Protein AF-A0A351IA33-F1 (afdb_monomer)

Radius of gyration: 20.29 Å; Cα contacts (8 Å, |Δi|>4): 103; chains: 1; bounding box: 47×29×52 Å

Structure (mmCIF, N/CA/C/O backbone):
data_AF-A0A351IA33-F1
#
_entry.id   AF-A0A351IA33-F1
#
loop_
_atom_site.group_PDB
_atom_site.id
_atom_site.type_symbol
_atom_site.label_atom_id
_atom_site.label_alt_id
_atom_site.label_comp_id
_atom_site.label_asym_id
_atom_site.label_entity_id
_atom_site.label_seq_id
_atom_site.pdbx_PDB_ins_code
_atom_site.Cartn_x
_atom_site.Cartn_y
_atom_site.Cartn_z
_atom_site.occupancy
_atom_site.B_iso_or_equiv
_atom_site.auth_seq_id
_atom_site.auth_comp_id
_atom_site.auth_asym_id
_atom_site.auth_atom_id
_atom_site.pdbx_PDB_model_num
ATOM 1 N N . MET A 1 1 ? 9.684 4.869 3.842 1.00 73.25 1 MET A N 1
ATOM 2 C CA . MET A 1 1 ? 9.087 4.382 2.570 1.00 73.25 1 MET A CA 1
ATOM 3 C C . MET A 1 1 ? 7.624 4.811 2.490 1.00 73.25 1 MET A C 1
ATOM 5 O O . MET A 1 1 ? 7.007 4.925 3.542 1.00 73.25 1 MET A O 1
ATOM 9 N N . GLN A 1 2 ? 7.057 5.029 1.295 1.00 83.00 2 GLN A N 1
ATOM 10 C CA . GLN A 1 2 ? 5.653 5.465 1.126 1.00 83.00 2 GLN A CA 1
ATOM 11 C C . GLN A 1 2 ? 4.653 4.568 1.879 1.00 83.00 2 GLN A C 1
ATOM 13 O O . GLN A 1 2 ? 3.781 5.061 2.586 1.00 83.00 2 GLN A O 1
ATOM 18 N N . ILE A 1 3 ? 4.860 3.250 1.848 1.00 86.50 3 ILE A N 1
ATOM 19 C CA . ILE A 1 3 ? 3.998 2.282 2.540 1.00 86.50 3 ILE A CA 1
ATOM 20 C C . ILE A 1 3 ? 3.997 2.442 4.077 1.00 86.50 3 ILE A C 1
ATOM 22 O O . ILE A 1 3 ? 2.977 2.240 4.726 1.00 86.50 3 ILE A O 1
ATOM 26 N N . GLN A 1 4 ? 5.108 2.892 4.672 1.00 90.44 4 GLN A N 1
ATOM 27 C CA . GLN A 1 4 ? 5.171 3.183 6.110 1.00 90.44 4 GLN A CA 1
ATOM 28 C C . GLN A 1 4 ? 4.394 4.457 6.451 1.00 90.44 4 GLN A C 1
ATOM 30 O O . GLN A 1 4 ? 3.741 4.518 7.489 1.00 90.44 4 GLN A O 1
ATOM 35 N N . ALA A 1 5 ? 4.451 5.472 5.581 1.00 93.12 5 ALA A N 1
ATOM 36 C CA . ALA A 1 5 ? 3.652 6.681 5.752 1.00 93.12 5 ALA A CA 1
ATOM 37 C C . ALA A 1 5 ? 2.152 6.352 5.696 1.00 93.12 5 ALA A C 1
ATOM 39 O O . ALA A 1 5 ? 1.395 6.865 6.512 1.00 93.12 5 ALA A O 1
ATOM 40 N N . LEU A 1 6 ? 1.745 5.430 4.814 1.00 93.69 6 LEU A N 1
ATOM 41 C CA . LEU A 1 6 ? 0.372 4.928 4.739 1.00 93.69 6 LEU A CA 1
ATOM 42 C C . LEU A 1 6 ? -0.075 4.260 6.046 1.00 93.69 6 LEU A C 1
ATOM 44 O O . LEU A 1 6 ? -1.102 4.645 6.602 1.00 93.69 6 LEU A O 1
ATOM 48 N N . GLY A 1 7 ? 0.707 3.305 6.561 1.00 94.31 7 GLY A N 1
ATOM 49 C CA . GLY A 1 7 ? 0.390 2.623 7.820 1.00 94.31 7 GLY A CA 1
ATOM 50 C C . GLY A 1 7 ? 0.285 3.591 9.002 1.00 94.31 7 GLY A C 1
ATOM 51 O O . GLY A 1 7 ? -0.676 3.537 9.767 1.00 94.31 7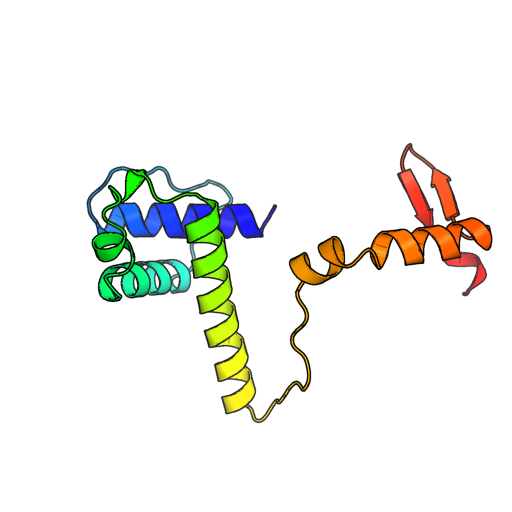 GLY A O 1
ATOM 52 N N . LYS A 1 8 ? 1.216 4.549 9.107 1.00 94.50 8 LYS A N 1
ATOM 53 C CA . LYS A 1 8 ? 1.183 5.586 10.151 1.00 94.50 8 LYS A CA 1
ATOM 54 C C . LYS A 1 8 ? -0.021 6.518 10.021 1.00 94.50 8 LYS A C 1
ATOM 56 O O . LYS A 1 8 ? -0.596 6.902 11.034 1.00 94.50 8 LYS A O 1
ATOM 61 N N . SER A 1 9 ? -0.433 6.860 8.801 1.00 95.81 9 SER A N 1
ATOM 62 C CA . SER A 1 9 ? -1.651 7.643 8.570 1.00 95.81 9 SER A CA 1
ATOM 63 C C . SER A 1 9 ? -2.911 6.896 8.980 1.00 95.81 9 SER A C 1
ATOM 65 O O . SER A 1 9 ? -3.771 7.494 9.625 1.00 95.81 9 SER A O 1
ATOM 67 N N . LEU A 1 10 ? -3.005 5.601 8.661 1.00 95.75 10 LEU A N 1
ATOM 68 C CA . LEU A 1 10 ? -4.122 4.775 9.112 1.00 95.75 10 LEU A CA 1
ATOM 69 C C . LEU A 1 10 ? -4.159 4.699 10.642 1.00 95.75 10 LEU A C 1
ATOM 71 O O . LEU A 1 10 ? -5.209 4.935 11.231 1.00 95.75 10 LEU A O 1
ATOM 75 N N . LYS A 1 11 ? -3.014 4.430 11.282 1.00 93.94 11 LYS A N 1
ATOM 76 C CA . LYS A 1 11 ? -2.895 4.390 12.745 1.00 93.94 11 LYS A CA 1
ATOM 77 C C . LYS A 1 11 ? -3.363 5.695 13.382 1.00 93.94 11 LYS A C 1
ATOM 79 O O . LYS A 1 11 ? -4.185 5.655 14.287 1.00 93.94 11 LYS A O 1
ATOM 84 N N . ALA A 1 12 ? -2.902 6.841 12.879 1.00 94.12 12 ALA A N 1
ATOM 85 C CA . ALA A 1 12 ? -3.299 8.143 13.406 1.00 94.12 12 ALA A CA 1
ATOM 86 C C . ALA A 1 12 ? -4.817 8.383 13.301 1.00 94.12 12 ALA A C 1
ATOM 88 O O . ALA A 1 12 ? -5.432 8.796 14.282 1.00 94.12 12 ALA A O 1
ATOM 89 N N . ARG A 1 13 ? -5.445 8.062 12.156 1.00 95.06 13 ARG A N 1
ATOM 90 C CA . ARG A 1 13 ? -6.912 8.164 12.007 1.00 95.06 13 ARG A CA 1
ATOM 91 C C . ARG A 1 13 ? -7.665 7.187 12.890 1.00 95.06 13 ARG A C 1
ATOM 93 O O . ARG A 1 13 ? -8.699 7.533 13.443 1.00 95.06 13 ARG A O 1
ATOM 100 N N . PHE A 1 14 ? -7.160 5.971 13.022 1.00 93.31 14 PHE A N 1
ATOM 101 C CA . PHE A 1 14 ? -7.778 4.972 13.873 1.00 93.31 14 PHE A CA 1
ATOM 102 C C . PHE A 1 14 ? -7.776 5.425 15.339 1.00 93.31 14 PHE A C 1
ATOM 104 O O . PHE A 1 14 ? -8.830 5.414 15.968 1.00 93.31 14 PHE A O 1
ATOM 111 N N . MET A 1 15 ? -6.633 5.913 15.838 1.00 91.00 15 MET A N 1
ATOM 112 C CA . MET A 1 15 ? -6.503 6.481 17.186 1.00 91.00 15 MET A CA 1
ATOM 113 C C . MET A 1 15 ? -7.460 7.657 17.410 1.00 91.00 15 MET A C 1
ATOM 115 O O . MET A 1 15 ? -8.183 7.675 18.401 1.00 91.00 15 MET A O 1
ATOM 119 N N . GLU A 1 16 ? -7.544 8.579 16.446 1.00 91.56 16 GLU A N 1
ATOM 120 C CA . GLU A 1 16 ? -8.503 9.693 16.467 1.00 91.56 16 GLU A CA 1
ATOM 121 C C .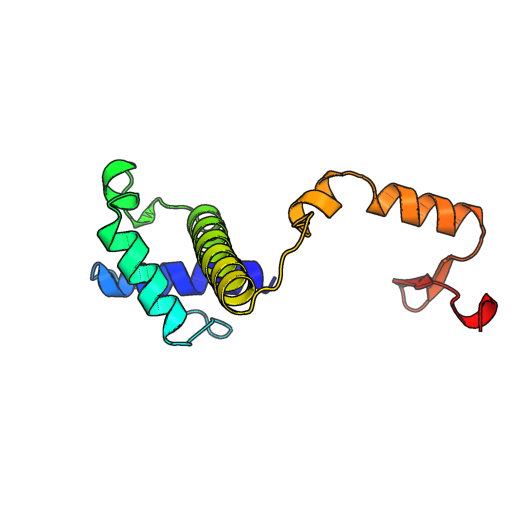 GLU A 1 16 ? -9.957 9.201 16.625 1.00 91.56 16 GLU A C 1
ATOM 123 O O . GLU A 1 16 ? -10.706 9.728 17.445 1.00 91.56 16 GLU A O 1
ATOM 128 N N . ILE A 1 17 ? -10.354 8.153 15.894 1.00 91.25 17 ILE A N 1
ATOM 129 C CA . ILE A 1 17 ? -11.718 7.596 15.920 1.00 91.25 17 ILE A CA 1
ATOM 130 C C . ILE A 1 17 ? -12.025 6.833 17.225 1.00 91.25 17 ILE A C 1
ATOM 132 O O . ILE A 1 17 ? -13.193 6.755 17.635 1.00 91.25 17 ILE A O 1
ATOM 136 N N . VAL A 1 18 ? -11.022 6.236 17.876 1.00 87.94 18 VAL A N 1
ATOM 137 C CA . VAL A 1 18 ? -11.195 5.574 19.186 1.00 87.94 18 VAL A CA 1
ATOM 138 C C . VAL A 1 18 ? -11.041 6.537 20.370 1.00 87.94 18 VAL A C 1
ATOM 140 O O . VAL A 1 18 ? -11.252 6.130 21.507 1.00 87.94 18 VAL A O 1
ATOM 143 N N . GLY A 1 19 ? -10.771 7.822 20.109 1.00 87.62 19 GLY A N 1
ATOM 144 C CA . GLY A 1 19 ? -10.680 8.868 21.130 1.00 87.62 19 GLY A CA 1
ATOM 145 C C . GLY A 1 19 ? -9.301 9.004 21.777 1.00 87.62 19 GLY A C 1
ATOM 146 O O . GLY A 1 19 ? -9.171 9.700 22.783 1.00 87.62 19 GLY A O 1
ATOM 147 N N . GLU A 1 20 ? -8.277 8.378 21.199 1.00 85.62 20 GLU A N 1
ATOM 148 C CA . GLU A 1 20 ? -6.901 8.425 21.685 1.00 85.62 20 GLU A CA 1
ATOM 149 C C . GLU A 1 20 ? -6.104 9.559 21.034 1.00 85.62 20 GLU A C 1
ATOM 151 O O . GLU A 1 20 ? -6.313 9.936 19.876 1.00 85.62 20 GLU A O 1
ATOM 156 N N . LYS A 1 21 ? -5.137 10.112 21.775 1.00 81.75 21 LYS A N 1
ATOM 157 C CA . LYS A 1 21 ? -4.244 11.143 21.230 1.00 81.75 21 LYS A CA 1
ATOM 1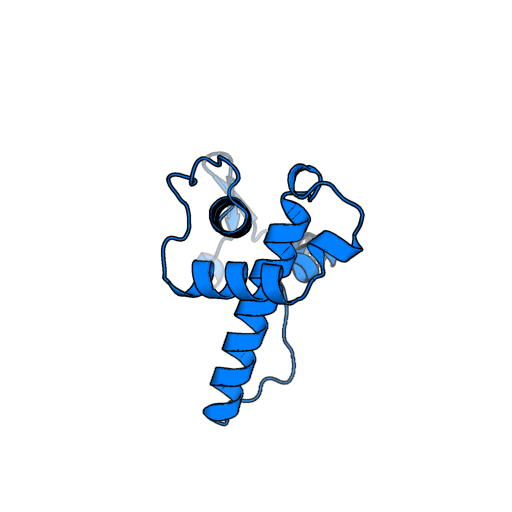58 C C . LYS A 1 21 ? -3.231 10.513 20.280 1.00 81.75 21 LYS A C 1
ATOM 160 O O . LYS A 1 21 ? -2.478 9.622 20.658 1.00 81.75 21 LYS A O 1
ATOM 165 N N . SER A 1 22 ? -3.146 11.043 19.065 1.00 83.38 22 SER A N 1
ATOM 166 C CA . SER A 1 22 ? -2.128 10.645 18.097 1.00 83.38 22 SER A CA 1
ATOM 167 C C . SER A 1 22 ? -1.697 11.826 17.239 1.00 83.38 22 SER A C 1
ATOM 169 O O . SER A 1 22 ? -2.522 12.643 16.830 1.00 83.38 22 SER A O 1
ATOM 171 N N . GLU A 1 23 ? -0.397 11.923 16.968 1.00 88.75 23 GLU A N 1
ATOM 172 C CA . GLU A 1 23 ? 0.134 12.893 16.017 1.00 88.75 23 GLU A CA 1
ATOM 173 C C . GLU A 1 23 ? 0.003 12.357 14.594 1.00 88.75 23 GLU A C 1
ATOM 175 O O . GLU A 1 23 ? 0.438 11.247 14.272 1.00 88.75 23 GLU A O 1
ATOM 180 N N . PHE A 1 24 ? -0.583 13.168 13.716 1.00 91.75 24 PHE A N 1
ATOM 181 C CA . PHE A 1 24 ? -0.688 12.809 12.313 1.00 91.75 24 PHE A CA 1
ATOM 182 C C . PHE A 1 24 ? 0.665 13.011 11.609 1.00 91.75 24 PHE A C 1
ATOM 184 O O . PHE A 1 24 ? 1.234 14.100 11.707 1.00 91.75 24 PHE A O 1
ATOM 191 N N . PRO A 1 25 ? 1.185 12.021 10.858 1.00 91.56 25 PRO A N 1
ATOM 192 C CA . PRO A 1 25 ? 2.483 12.156 10.201 1.00 91.56 25 PRO A CA 1
ATOM 193 C C . PRO A 1 25 ? 2.480 13.286 9.159 1.00 91.56 25 PRO A C 1
ATOM 195 O O . PRO A 1 25 ? 1.559 13.387 8.347 1.00 91.56 25 PRO A O 1
ATOM 198 N N . GLU A 1 26 ? 3.540 14.103 9.136 1.00 90.12 26 GLU A N 1
ATOM 199 C CA . GLU A 1 26 ? 3.675 15.265 8.236 1.00 90.12 26 GLU A CA 1
ATOM 200 C C . GLU A 1 26 ? 3.508 14.872 6.758 1.00 90.12 26 GLU A C 1
ATOM 202 O O . GLU A 1 26 ? 2.669 15.432 6.049 1.00 90.12 26 GLU A O 1
ATOM 207 N N . ASN A 1 27 ? 4.215 13.813 6.348 1.00 90.50 27 ASN A N 1
ATOM 208 C CA . ASN A 1 27 ? 4.146 13.196 5.017 1.00 90.50 27 ASN A CA 1
ATOM 209 C C . ASN A 1 27 ? 3.070 12.100 4.916 1.00 90.50 27 ASN A C 1
ATOM 211 O O . ASN A 1 27 ? 3.194 11.156 4.136 1.00 90.50 27 ASN A O 1
ATOM 215 N N . GLY A 1 28 ? 2.047 12.177 5.765 1.00 91.31 28 GLY A N 1
ATOM 216 C CA . GLY A 1 28 ? 0.949 11.227 5.805 1.00 91.31 28 GLY A CA 1
ATOM 217 C C . GLY A 1 28 ? -0.059 11.391 4.672 1.00 91.31 28 GLY A C 1
ATOM 218 O O . GLY A 1 28 ? -0.260 12.478 4.131 1.00 91.31 28 GLY A O 1
ATOM 219 N N . TYR A 1 29 ? -0.772 10.312 4.375 1.00 93.81 29 TYR A N 1
ATOM 220 C CA . TYR A 1 29 ? -1.906 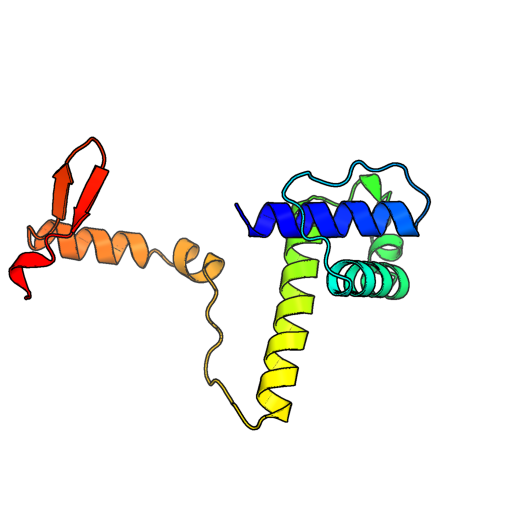10.300 3.460 1.00 93.81 29 TYR A CA 1
ATOM 221 C C . TYR A 1 29 ? -3.133 10.908 4.136 1.00 93.81 29 TYR A C 1
ATOM 223 O O . TYR A 1 29 ? -3.650 10.340 5.087 1.00 93.81 29 TYR A O 1
ATOM 231 N N . LYS A 1 30 ? -3.610 12.056 3.643 1.00 92.81 30 LYS A N 1
ATOM 232 C CA . LYS A 1 30 ? -4.698 12.838 4.270 1.00 92.81 30 LYS A CA 1
ATOM 233 C C . LYS A 1 30 ? -6.060 12.717 3.571 1.00 92.81 30 LYS A C 1
ATOM 235 O O . LYS A 1 30 ? -7.004 13.377 3.993 1.00 92.81 30 LYS A O 1
ATOM 240 N N . GLY A 1 31 ? -6.161 11.921 2.504 1.00 92.19 31 GLY A N 1
ATOM 241 C CA . GLY A 1 31 ? -7.401 11.765 1.733 1.00 92.19 31 GLY A CA 1
ATOM 242 C C . GLY A 1 31 ? -8.514 11.077 2.529 1.00 92.19 31 GLY A C 1
ATOM 243 O O . GLY A 1 31 ? -8.223 10.285 3.419 1.00 92.19 31 GLY A O 1
ATOM 244 N N . GLY A 1 32 ? -9.781 11.344 2.189 1.00 93.69 32 GLY A N 1
ATOM 245 C CA . GLY A 1 32 ? -10.947 10.795 2.904 1.00 93.69 32 GLY A CA 1
ATOM 246 C C . GLY A 1 32 ? -10.950 9.266 3.010 1.00 93.69 32 GLY A C 1
ATOM 247 O O . GLY A 1 32 ? -11.258 8.725 4.069 1.00 93.69 32 GLY A O 1
ATOM 248 N N . TYR A 1 33 ? -10.460 8.579 1.977 1.00 94.56 33 TYR A N 1
ATOM 249 C CA . TYR A 1 33 ? -10.350 7.120 1.955 1.00 94.56 33 TYR A CA 1
ATOM 250 C C . TYR A 1 33 ? -9.574 6.541 3.155 1.00 94.56 33 TYR A C 1
ATOM 252 O O . TYR A 1 33 ? -9.884 5.445 3.610 1.00 94.56 33 TYR A O 1
ATOM 260 N N . ILE A 1 34 ? -8.576 7.249 3.707 1.00 96.44 34 ILE A N 1
ATOM 261 C CA . ILE A 1 34 ? -7.804 6.726 4.847 1.00 96.44 34 ILE A CA 1
ATOM 262 C C . ILE A 1 34 ? -8.633 6.731 6.132 1.00 96.44 34 ILE A C 1
ATOM 264 O O . ILE A 1 34 ? -8.466 5.862 6.984 1.00 96.44 34 ILE A O 1
ATOM 268 N N . TYR A 1 35 ? -9.547 7.695 6.250 1.00 95.19 35 TYR A N 1
ATOM 269 C CA . TYR A 1 35 ? -10.499 7.773 7.346 1.00 95.19 35 TYR A CA 1
ATOM 270 C C . TYR A 1 35 ? -11.556 6.677 7.203 1.00 95.19 35 TYR A C 1
ATOM 272 O O . TYR A 1 35 ? -11.860 5.989 8.170 1.00 95.19 35 TYR A O 1
ATOM 280 N N . GLU A 1 36 ? -12.049 6.439 5.986 1.00 96.50 36 GLU A N 1
ATOM 281 C CA . GLU A 1 36 ? -12.979 5.340 5.697 1.00 96.50 36 GLU A CA 1
ATOM 282 C C . GLU A 1 36 ? -12.370 3.971 6.028 1.00 96.50 36 GLU A C 1
ATOM 284 O O . GLU A 1 36 ? -13.019 3.139 6.658 1.00 96.50 36 GLU A O 1
ATOM 289 N N . ILE A 1 37 ? -11.103 3.741 5.669 1.00 96.62 37 ILE A N 1
ATOM 290 C CA . ILE A 1 37 ? -10.373 2.517 6.033 1.00 96.62 37 ILE A CA 1
ATOM 291 C C . ILE A 1 37 ? -10.235 2.396 7.557 1.00 96.62 37 ILE A C 1
ATOM 293 O O . ILE A 1 37 ? -10.403 1.304 8.100 1.00 96.62 37 ILE A O 1
ATOM 297 N N . ALA A 1 38 ? -9.957 3.499 8.260 1.00 94.94 38 ALA A N 1
ATOM 298 C CA . ALA A 1 38 ? -9.870 3.512 9.719 1.00 94.94 38 ALA A CA 1
ATOM 299 C C . ALA A 1 38 ? -11.216 3.177 10.381 1.00 94.94 38 ALA A C 1
ATOM 301 O O . ALA A 1 38 ? -11.257 2.396 11.332 1.00 94.94 38 ALA A O 1
ATOM 302 N N . GLN A 1 39 ? -12.316 3.704 9.841 1.00 95.25 39 GLN A N 1
ATOM 303 C CA . GLN A 1 39 ? -13.664 3.394 10.304 1.00 95.25 39 GLN A CA 1
ATOM 304 C C . GLN A 1 39 ? -14.002 1.918 10.068 1.00 95.25 39 GLN A C 1
ATOM 306 O O . GLN A 1 39 ? -14.411 1.235 11.001 1.00 95.25 39 GLN A O 1
ATOM 311 N N . LYS A 1 40 ? -13.719 1.383 8.870 1.00 95.25 40 LYS A N 1
ATOM 312 C CA . LYS A 1 40 ? -13.869 -0.054 8.583 1.00 95.25 40 LYS A CA 1
ATOM 313 C C . LYS A 1 40 ? -13.072 -0.921 9.556 1.00 95.25 40 LYS A C 1
ATOM 315 O O . LYS A 1 40 ? -13.569 -1.953 9.998 1.00 95.25 40 LYS A O 1
ATOM 320 N N . LEU A 1 41 ? -11.841 -0.521 9.888 1.00 93.44 41 LEU A N 1
ATOM 321 C CA . LEU A 1 41 ? -11.012 -1.243 10.853 1.00 93.44 41 LEU A CA 1
ATOM 322 C C . LEU A 1 41 ? -11.674 -1.288 12.234 1.00 93.44 41 LEU A C 1
ATOM 324 O O . LEU A 1 41 ? -11.751 -2.368 12.817 1.00 93.44 41 LEU A O 1
ATOM 328 N N . LYS A 1 42 ? -12.193 -0.161 12.727 1.00 90.69 42 LYS A N 1
ATOM 329 C CA . LYS A 1 42 ? -12.947 -0.111 13.989 1.00 90.69 42 LYS A CA 1
ATOM 330 C C . LYS A 1 42 ? -14.193 -0.993 13.937 1.00 90.69 42 LYS A C 1
ATOM 332 O O . LYS A 1 42 ? -14.380 -1.850 14.793 1.00 90.69 42 LYS A O 1
ATOM 337 N N . ASP A 1 43 ? -14.996 -0.855 12.889 1.00 93.12 43 ASP A N 1
ATOM 338 C CA . ASP A 1 43 ? -16.253 -1.594 12.746 1.00 93.12 43 ASP A CA 1
ATOM 339 C C . ASP A 1 43 ? -16.026 -3.110 12.595 1.00 93.12 43 ASP A C 1
ATOM 341 O O . ASP A 1 43 ? -16.877 -3.919 12.965 1.00 93.12 43 ASP A O 1
ATOM 345 N N . SER A 1 44 ? -14.857 -3.524 12.093 1.00 90.00 44 SER A N 1
ATOM 346 C CA . SER A 1 44 ? -14.501 -4.938 11.945 1.00 90.00 44 SER A CA 1
ATOM 347 C C . SER A 1 44 ? -14.347 -5.680 13.279 1.00 90.00 44 SER A C 1
ATOM 349 O O . SER A 1 44 ? -14.388 -6.918 13.299 1.00 90.00 44 SER A O 1
ATOM 351 N N . GLY A 1 45 ? -14.115 -4.968 14.386 1.00 85.38 45 GLY A N 1
ATOM 352 C CA . GLY A 1 45 ? -13.822 -5.553 15.694 1.00 85.38 45 GLY A CA 1
ATOM 353 C C . GLY A 1 45 ? -12.472 -6.286 15.773 1.00 85.38 45 GLY A C 1
ATOM 354 O O . GLY A 1 45 ? -12.237 -7.0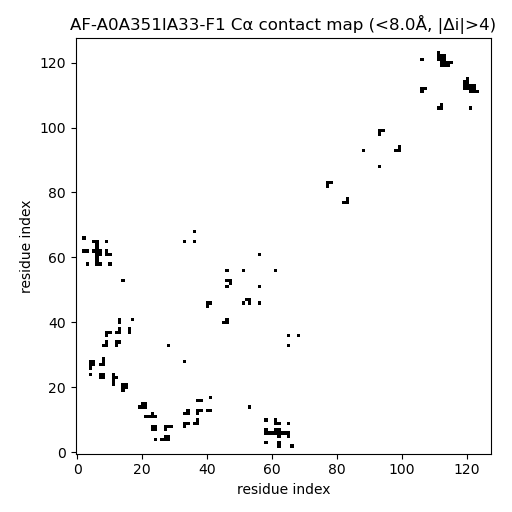47 16.711 1.00 85.38 45 GLY A O 1
ATOM 355 N N . VAL A 1 46 ? -11.616 -6.191 14.743 1.00 81.06 46 VAL A N 1
ATOM 356 C CA . VAL A 1 46 ? -10.343 -6.938 14.670 1.00 81.06 46 VAL A CA 1
ATOM 357 C C . VAL A 1 46 ? -9.392 -6.510 15.780 1.00 81.06 46 VAL A C 1
ATOM 359 O O . VAL A 1 46 ? -8.731 -7.359 16.376 1.00 81.06 46 VAL A O 1
ATOM 362 N N . ALA A 1 47 ? -9.340 -5.215 16.066 1.00 72.25 47 ALA A N 1
ATOM 363 C CA . ALA A 1 47 ? -8.453 -4.665 17.073 1.00 72.25 47 ALA A CA 1
ATOM 364 C C . ALA A 1 47 ? -8.898 -5.050 18.499 1.00 72.25 47 ALA A C 1
ATOM 366 O O . ALA A 1 47 ? -8.073 -5.456 19.311 1.00 72.25 47 ALA A O 1
ATOM 367 N N . GLU A 1 48 ? -10.203 -5.059 18.765 1.00 74.12 48 GLU A N 1
ATOM 368 C CA . GLU A 1 48 ? -10.815 -5.493 20.023 1.00 74.12 48 GLU A CA 1
ATOM 369 C C . GLU A 1 48 ? -10.623 -6.999 20.255 1.00 74.12 48 GLU A C 1
ATOM 371 O O . GLU A 1 48 ? -10.281 -7.439 21.354 1.00 74.12 48 GLU A O 1
ATOM 376 N N . ARG A 1 49 ? -10.802 -7.816 19.205 1.00 70.50 49 ARG A N 1
ATOM 377 C CA . ARG A 1 49 ? -10.606 -9.276 19.274 1.00 70.50 49 ARG A CA 1
ATOM 378 C C . ARG A 1 49 ? -9.152 -9.682 19.475 1.00 70.50 49 ARG A C 1
ATOM 380 O O . ARG A 1 49 ? -8.908 -10.773 19.982 1.00 70.50 49 ARG A O 1
ATOM 387 N N . ALA A 1 50 ? -8.199 -8.833 19.098 1.00 66.75 50 ALA A N 1
ATOM 388 C CA . ALA A 1 50 ? -6.783 -9.109 19.294 1.00 66.75 50 ALA A CA 1
ATOM 389 C C . ALA A 1 50 ? -6.366 -9.119 20.781 1.00 66.75 50 ALA A C 1
ATOM 391 O O . ALA A 1 50 ? -5.212 -9.433 21.057 1.00 66.75 50 ALA A O 1
ATOM 392 N N . GLN A 1 51 ? -7.265 -8.777 21.729 1.00 57.16 51 GLN A N 1
ATOM 393 C CA . GLN A 1 51 ? -6.968 -8.591 23.168 1.00 57.16 51 GLN A CA 1
ATOM 394 C C . GLN A 1 51 ? -5.763 -7.667 23.425 1.00 57.16 51 GLN A C 1
ATOM 396 O O . GLN A 1 51 ? -5.163 -7.661 24.497 1.00 57.16 51 GLN A O 1
ATOM 401 N N . ALA A 1 52 ? -5.415 -6.881 22.415 1.00 60.25 52 ALA A N 1
ATOM 402 C CA . ALA A 1 52 ? -4.376 -5.885 22.421 1.00 60.25 52 ALA A CA 1
ATOM 403 C C . ALA A 1 52 ? -5.012 -4.582 22.905 1.00 60.25 52 ALA A C 1
ATOM 405 O O . ALA A 1 52 ? -6.102 -4.227 22.453 1.00 60.25 52 ALA A O 1
ATOM 406 N N . SER A 1 53 ? -4.325 -3.833 23.774 1.00 67.75 53 SER A N 1
ATOM 407 C CA . SER A 1 53 ? -4.586 -2.389 23.810 1.00 67.75 53 SER A CA 1
ATOM 408 C C . SER A 1 53 ? -4.414 -1.886 22.375 1.00 67.75 53 SER A C 1
ATOM 410 O O . SER A 1 53 ? -3.504 -2.340 21.679 1.00 67.75 53 SER A O 1
ATOM 412 N N . PHE A 1 54 ? -5.262 -0.977 21.896 1.00 65.12 54 PHE A N 1
ATOM 413 C CA . PHE A 1 54 ? -5.115 -0.417 20.546 1.00 65.12 54 PHE A CA 1
ATOM 414 C C . PHE A 1 54 ? -3.691 0.121 20.302 1.00 65.12 54 PHE A C 1
ATOM 416 O O . PHE A 1 54 ? -3.174 0.067 19.186 1.00 65.12 54 PHE A O 1
ATOM 423 N N . GLU A 1 55 ? -3.025 0.557 21.373 1.00 65.94 55 GLU A N 1
ATOM 424 C CA . GLU A 1 55 ? -1.629 0.993 21.417 1.00 65.94 55 GLU A CA 1
ATOM 425 C C . GLU A 1 55 ? -0.611 -0.115 21.106 1.00 65.94 55 GLU A C 1
ATOM 427 O O . GLU A 1 55 ? 0.467 0.177 20.587 1.00 65.94 55 GLU A O 1
ATOM 432 N N . SER A 1 56 ? -0.927 -1.383 21.393 1.00 72.50 56 SER A N 1
ATOM 433 C CA . SER A 1 56 ? -0.023 -2.515 21.168 1.00 72.50 56 SER A CA 1
ATOM 434 C C . SER A 1 56 ? -0.116 -3.101 19.758 1.00 72.50 56 SER A C 1
ATOM 436 O O . SER A 1 56 ? 0.627 -4.030 19.436 1.00 72.50 56 SER A O 1
ATOM 438 N N . LEU A 1 57 ? -0.989 -2.568 18.894 1.00 81.75 57 LEU A N 1
ATOM 439 C CA . LEU A 1 57 ? -0.962 -2.886 17.468 1.00 81.75 57 LEU A CA 1
ATOM 440 C C . LEU A 1 57 ? 0.278 -2.262 16.811 1.00 81.75 57 LEU A C 1
ATOM 442 O O . LEU A 1 57 ? 0.533 -1.054 16.896 1.00 81.75 57 LEU A O 1
ATOM 446 N N . SER A 1 58 ? 1.058 -3.107 16.138 1.00 86.62 58 SER A N 1
ATOM 447 C CA . SER A 1 58 ? 2.296 -2.695 15.481 1.00 86.62 58 SER A CA 1
ATOM 448 C C . SER A 1 58 ? 2.027 -1.808 14.263 1.00 86.62 58 SER A C 1
ATOM 450 O O . SER A 1 58 ? 0.990 -1.907 13.608 1.00 86.62 58 SER A O 1
ATOM 452 N N . ASP A 1 59 ? 2.996 -0.966 13.906 1.00 87.75 59 ASP A N 1
ATOM 453 C CA . ASP A 1 59 ? 2.931 -0.179 12.667 1.00 87.75 59 ASP A CA 1
ATOM 454 C C . ASP A 1 59 ? 2.801 -1.086 11.425 1.00 87.75 59 ASP A C 1
ATOM 456 O O . ASP A 1 59 ? 2.134 -0.718 10.456 1.00 87.75 59 ASP A O 1
ATOM 460 N N . ASP A 1 60 ? 3.370 -2.297 11.479 1.00 88.81 60 ASP A N 1
ATOM 461 C CA . ASP A 1 60 ? 3.246 -3.305 10.424 1.00 88.81 60 ASP A CA 1
ATOM 462 C C . ASP A 1 60 ? 1.805 -3.791 10.244 1.00 88.81 60 ASP A C 1
ATOM 464 O O . ASP A 1 60 ? 1.366 -3.964 9.109 1.00 88.81 60 ASP A O 1
ATOM 468 N N . PHE A 1 61 ? 1.041 -3.949 11.330 1.00 91.38 61 PHE A N 1
ATOM 469 C CA . PHE A 1 61 ? -0.373 -4.314 11.240 1.00 91.38 61 PHE A CA 1
ATOM 470 C C . PHE A 1 61 ? -1.162 -3.264 10.450 1.00 91.38 61 PHE A C 1
ATOM 472 O O . PHE A 1 61 ? -1.856 -3.601 9.490 1.00 91.38 61 PHE A O 1
ATOM 479 N N . PHE A 1 62 ? -1.023 -1.983 10.808 1.00 92.94 62 PHE A N 1
ATOM 480 C CA . PHE A 1 62 ? -1.720 -0.902 10.106 1.00 92.94 62 PHE A CA 1
ATOM 481 C C . PHE A 1 62 ? -1.259 -0.780 8.653 1.00 92.94 62 PHE A C 1
ATOM 483 O O . PHE A 1 62 ? -2.070 -0.537 7.762 1.00 92.94 62 PHE A O 1
ATOM 490 N N . MET A 1 63 ? 0.033 -0.981 8.394 1.00 92.62 63 MET A N 1
ATOM 491 C CA . MET A 1 63 ? 0.579 -1.003 7.041 1.00 92.62 63 MET A CA 1
ATOM 492 C C . MET A 1 63 ? -0.050 -2.116 6.190 1.00 92.62 63 MET A C 1
ATOM 494 O O . MET A 1 63 ? -0.495 -1.856 5.071 1.00 92.62 63 MET A O 1
ATOM 498 N N . GLU A 1 64 ? -0.102 -3.345 6.706 1.00 91.62 64 GLU A N 1
ATOM 499 C CA . GLU A 1 64 ? -0.664 -4.495 5.991 1.00 91.62 64 GLU A CA 1
ATOM 500 C C . GLU A 1 64 ? -2.179 -4.373 5.808 1.00 91.62 64 GLU A C 1
ATOM 502 O O . GLU A 1 64 ? -2.685 -4.662 4.722 1.00 91.62 64 GLU A O 1
ATOM 507 N N . TYR A 1 65 ? -2.896 -3.879 6.821 1.00 93.88 65 TYR A N 1
ATOM 508 C CA . TYR A 1 65 ? -4.333 -3.634 6.734 1.00 93.88 65 TYR A CA 1
ATOM 509 C C . TYR A 1 65 ? -4.663 -2.567 5.683 1.00 93.88 65 TYR A C 1
ATOM 511 O O . TYR A 1 65 ? -5.489 -2.805 4.804 1.00 93.88 65 TYR A O 1
ATOM 519 N N . ALA A 1 66 ? -3.979 -1.416 5.719 1.00 94.69 66 ALA A N 1
ATOM 520 C CA . ALA A 1 66 ? -4.188 -0.345 4.746 1.00 94.69 66 ALA A CA 1
ATOM 521 C C . ALA A 1 66 ? -3.907 -0.819 3.314 1.00 94.69 66 ALA A C 1
ATOM 523 O O . ALA A 1 66 ? -4.699 -0.562 2.409 1.00 94.69 66 ALA A O 1
ATOM 524 N N . ALA A 1 67 ? -2.799 -1.540 3.110 1.00 93.56 67 ALA A N 1
ATOM 525 C CA . ALA A 1 67 ? -2.449 -2.086 1.805 1.00 93.56 67 ALA A CA 1
ATOM 526 C C . ALA A 1 67 ? -3.513 -3.068 1.297 1.00 93.56 67 ALA A C 1
ATOM 528 O O . ALA A 1 67 ? -3.886 -3.011 0.128 1.00 93.56 67 ALA A O 1
ATOM 529 N N . LYS A 1 68 ? -4.026 -3.943 2.171 1.00 93.81 68 LYS A N 1
ATOM 530 C CA . LYS A 1 68 ? -5.074 -4.906 1.823 1.00 93.81 68 LYS A CA 1
ATOM 531 C C . LYS A 1 68 ? -6.371 -4.212 1.408 1.00 93.81 68 LYS A C 1
ATOM 533 O O . LYS A 1 68 ? -6.927 -4.576 0.378 1.00 93.81 68 LYS A O 1
ATOM 538 N N . GLU A 1 69 ? -6.833 -3.225 2.174 1.00 95.88 69 GLU A N 1
ATOM 539 C CA . GLU A 1 69 ? -8.068 -2.497 1.859 1.00 95.88 69 GLU A CA 1
ATOM 540 C C . GLU A 1 69 ? -7.953 -1.718 0.546 1.00 95.88 69 GLU A C 1
ATOM 542 O O . GLU A 1 69 ? -8.844 -1.801 -0.293 1.00 95.88 69 GLU A O 1
ATOM 547 N N . ILE A 1 70 ? -6.833 -1.023 0.321 1.00 94.81 70 ILE A N 1
ATOM 548 C CA . ILE A 1 70 ? -6.604 -0.284 -0.929 1.00 94.81 70 ILE A CA 1
ATOM 549 C C . ILE A 1 70 ? -6.545 -1.234 -2.122 1.00 94.81 70 ILE A C 1
ATOM 551 O O . ILE A 1 70 ? -7.174 -0.964 -3.141 1.00 94.81 70 ILE A O 1
ATOM 555 N N . MET A 1 71 ? -5.827 -2.355 -2.003 1.00 94.25 71 MET A N 1
ATOM 556 C CA . MET A 1 71 ? -5.780 -3.352 -3.072 1.00 94.25 71 MET A CA 1
ATOM 557 C C . MET A 1 71 ? -7.157 -3.957 -3.340 1.00 94.25 71 MET A C 1
ATOM 559 O O . MET A 1 71 ? -7.506 -4.137 -4.498 1.00 94.25 71 MET A O 1
ATOM 563 N N . GLY A 1 72 ? -7.955 -4.218 -2.302 1.00 94.94 72 GLY A N 1
ATOM 564 C CA . GLY A 1 72 ? -9.329 -4.693 -2.457 1.00 94.94 72 GLY A CA 1
ATOM 565 C C . GLY A 1 72 ? -10.203 -3.709 -3.235 1.00 94.94 72 GLY A C 1
ATOM 566 O O . GLY A 1 72 ? -10.905 -4.123 -4.154 1.00 94.94 72 GLY A O 1
ATOM 567 N N . THR A 1 73 ? -10.117 -2.414 -2.916 1.00 95.44 73 THR A N 1
ATOM 568 C CA . THR A 1 73 ? -10.819 -1.359 -3.664 1.00 95.44 73 THR A CA 1
ATOM 569 C C . THR A 1 73 ? -10.344 -1.293 -5.113 1.00 95.44 73 THR A C 1
ATOM 571 O O . THR A 1 73 ? -11.167 -1.354 -6.013 1.00 95.44 73 THR A O 1
ATOM 574 N N . ILE A 1 74 ? -9.028 -1.253 -5.355 1.00 95.19 74 ILE A N 1
ATOM 575 C CA . ILE A 1 74 ? -8.461 -1.186 -6.712 1.00 95.19 74 ILE A CA 1
ATOM 576 C C . ILE A 1 74 ? -8.899 -2.386 -7.557 1.00 95.19 74 ILE A C 1
ATOM 578 O O . ILE A 1 74 ? -9.316 -2.209 -8.699 1.00 95.19 74 ILE A O 1
ATOM 582 N N . THR A 1 75 ? -8.801 -3.602 -7.014 1.00 95.81 75 THR A N 1
ATOM 583 C CA . THR A 1 75 ? -9.197 -4.818 -7.732 1.00 95.81 75 THR A CA 1
ATOM 584 C C . THR A 1 75 ? -10.680 -4.790 -8.069 1.00 95.81 75 THR A C 1
ATOM 586 O O . THR A 1 75 ? -11.037 -5.069 -9.208 1.00 95.81 75 THR A O 1
ATOM 589 N N . LYS A 1 76 ? -11.529 -4.401 -7.112 1.00 96.25 76 LYS A N 1
ATOM 590 C CA . LYS A 1 76 ? -12.969 -4.289 -7.342 1.00 96.25 76 LYS A CA 1
ATOM 591 C C . LYS A 1 76 ? -13.298 -3.243 -8.406 1.00 96.25 76 LYS A C 1
ATOM 593 O O . LYS A 1 76 ? -14.064 -3.536 -9.313 1.00 96.25 76 LYS A O 1
ATOM 598 N N . ASP A 1 77 ? -12.698 -2.058 -8.322 1.00 97.12 77 ASP A N 1
ATOM 599 C CA . ASP A 1 77 ? -12.930 -0.994 -9.298 1.00 97.12 77 ASP A CA 1
ATOM 600 C C . ASP A 1 77 ? -12.556 -1.475 -10.708 1.00 97.12 77 ASP A C 1
ATOM 602 O O . ASP A 1 77 ? -13.307 -1.281 -11.658 1.00 97.12 77 ASP A O 1
ATOM 606 N N . LEU A 1 78 ? -11.418 -2.162 -10.853 1.00 97.81 78 LEU A N 1
ATOM 607 C CA . LEU A 1 78 ? -10.991 -2.725 -12.135 1.00 97.81 78 LEU A CA 1
ATOM 608 C C . LEU A 1 78 ? -11.951 -3.799 -12.654 1.00 97.81 78 LEU A C 1
ATOM 610 O O . LEU A 1 78 ? -12.271 -3.787 -13.842 1.00 97.81 78 LEU A O 1
ATOM 614 N N . GLU A 1 79 ? -12.446 -4.678 -11.784 1.00 96.94 79 GLU A N 1
ATOM 615 C CA . GLU A 1 79 ? -13.468 -5.669 -12.136 1.00 96.94 79 GLU A CA 1
ATOM 616 C C . GLU A 1 79 ? -14.773 -5.007 -12.599 1.00 96.94 79 GLU A C 1
ATOM 618 O O . GLU A 1 79 ? -15.334 -5.426 -13.612 1.00 96.94 79 GLU A O 1
ATOM 623 N N . ASP A 1 80 ? -15.215 -3.940 -11.929 1.00 97.81 80 ASP A N 1
ATOM 624 C CA . ASP A 1 80 ? -16.405 -3.168 -12.309 1.00 97.81 80 ASP A CA 1
ATOM 625 C C . ASP A 1 80 ? -16.228 -2.496 -13.692 1.00 97.81 80 ASP A C 1
ATOM 627 O O . ASP A 1 80 ? -17.196 -2.333 -14.441 1.00 97.81 80 ASP A O 1
ATOM 631 N N . PHE A 1 81 ? -14.987 -2.177 -14.085 1.00 97.50 81 PHE A N 1
ATOM 632 C CA . PHE A 1 81 ? -14.626 -1.727 -15.438 1.00 97.50 81 PHE A CA 1
ATOM 633 C C . PHE A 1 81 ? -14.387 -2.870 -16.446 1.00 97.50 81 PHE A C 1
ATOM 635 O O . PHE A 1 81 ? -14.046 -2.603 -17.601 1.00 97.50 81 PHE A O 1
ATOM 642 N N . GLY A 1 82 ? -14.557 -4.134 -16.047 1.00 97.31 82 GLY A N 1
ATOM 643 C CA . GLY A 1 82 ? -14.315 -5.312 -16.888 1.00 97.31 82 GLY A CA 1
ATOM 644 C C . GLY A 1 82 ? -12.833 -5.608 -17.149 1.00 97.31 82 GLY A C 1
ATOM 645 O O . GLY A 1 82 ? -12.500 -6.320 -18.098 1.00 97.31 82 GLY A O 1
ATOM 646 N N . VAL A 1 83 ? -11.929 -5.045 -16.343 1.00 97.56 83 VAL A N 1
ATOM 647 C CA . VAL A 1 83 ? -10.483 -5.269 -16.426 1.00 97.56 83 VAL A CA 1
ATOM 648 C C . VAL A 1 83 ? -10.089 -6.386 -15.465 1.00 97.56 83 VAL A C 1
ATOM 650 O O . VAL A 1 83 ? -10.176 -6.242 -14.248 1.00 97.56 83 VAL A O 1
ATOM 653 N N . HIS A 1 84 ? -9.587 -7.491 -16.017 1.00 94.81 84 HIS A N 1
ATOM 654 C CA . HIS A 1 84 ? -9.157 -8.654 -15.244 1.00 94.81 84 HIS A CA 1
ATOM 655 C C . HIS A 1 84 ? -7.656 -8.892 -15.396 1.00 94.81 84 HIS A C 1
ATOM 657 O O . HIS A 1 84 ? -7.120 -8.894 -16.504 1.00 94.81 84 HIS A O 1
ATOM 663 N N . PHE A 1 85 ? -6.987 -9.118 -14.267 1.00 92.94 85 PHE A N 1
ATOM 664 C CA . PHE A 1 85 ? -5.580 -9.502 -14.214 1.00 92.94 85 PHE A CA 1
ATOM 665 C C . PHE A 1 85 ? -5.457 -10.959 -13.778 1.00 92.94 85 PHE A C 1
ATOM 667 O O . PHE A 1 85 ? -6.021 -11.346 -12.756 1.00 92.94 85 PHE A O 1
ATOM 674 N N . ASP A 1 86 ? -4.647 -11.740 -14.492 1.00 92.44 86 ASP A N 1
ATOM 675 C CA . ASP A 1 86 ? -4.350 -13.125 -14.110 1.00 92.44 86 ASP A CA 1
ATOM 676 C C . ASP A 1 86 ? -3.457 -13.206 -12.862 1.00 92.44 86 ASP A C 1
ATOM 678 O O . ASP A 1 86 ? -3.529 -14.158 -12.084 1.00 92.44 86 ASP A O 1
ATOM 682 N N . VAL A 1 87 ? -2.576 -12.214 -12.671 1.00 89.88 87 VAL A N 1
ATOM 683 C CA . VAL A 1 87 ? -1.566 -12.222 -11.606 1.00 89.88 87 VAL A CA 1
ATOM 684 C C . VAL A 1 87 ? -1.410 -10.844 -10.975 1.00 89.88 87 VAL A C 1
ATOM 686 O O . VAL A 1 87 ? -1.016 -9.880 -11.628 1.00 89.88 87 VAL A O 1
ATOM 689 N N . TRP A 1 88 ? -1.598 -10.792 -9.657 1.00 87.94 88 TRP A N 1
ATOM 690 C CA . TRP A 1 88 ? -1.250 -9.650 -8.814 1.00 87.94 88 TRP A CA 1
ATOM 691 C C . TRP A 1 88 ? 0.107 -9.892 -8.151 1.00 87.94 88 TRP A C 1
ATOM 693 O O . TRP A 1 88 ? 0.261 -10.816 -7.352 1.00 87.94 88 TRP A O 1
ATOM 703 N N . TYR A 1 89 ? 1.111 -9.076 -8.477 1.00 87.38 89 TYR A N 1
ATOM 704 C CA . TYR A 1 89 ? 2.480 -9.263 -7.989 1.00 87.38 89 TYR A CA 1
ATOM 705 C C . TYR A 1 89 ? 2.927 -8.101 -7.101 1.00 87.38 89 TYR A C 1
ATOM 707 O O . TYR A 1 89 ? 2.849 -6.941 -7.495 1.00 87.38 89 TYR A O 1
ATOM 715 N N . SER A 1 90 ? 3.422 -8.403 -5.896 1.00 86.31 90 SER A N 1
ATOM 716 C CA . SER A 1 90 ? 3.826 -7.372 -4.931 1.00 86.31 90 SER A CA 1
ATOM 717 C C . SER A 1 90 ? 5.339 -7.153 -4.916 1.00 86.31 90 SER A C 1
ATOM 719 O O . SER A 1 90 ? 6.128 -8.099 -5.024 1.00 86.31 90 SER A O 1
ATOM 721 N N . GLN A 1 91 ? 5.765 -5.915 -4.666 1.00 84.50 91 GLN A N 1
ATOM 722 C CA . GLN A 1 91 ? 7.178 -5.600 -4.442 1.00 84.50 91 GLN A CA 1
ATOM 723 C C . GLN A 1 91 ? 7.758 -6.405 -3.266 1.00 84.50 91 GLN A C 1
ATOM 725 O O . GLN A 1 91 ? 8.860 -6.936 -3.371 1.00 84.50 91 GLN A O 1
ATOM 730 N N . LYS A 1 92 ? 6.982 -6.595 -2.185 1.00 83.62 92 LYS A N 1
ATOM 731 C CA . LYS A 1 92 ? 7.371 -7.430 -1.031 1.00 83.62 92 LYS A CA 1
ATOM 732 C C . LYS A 1 92 ? 7.688 -8.866 -1.463 1.00 83.62 92 LYS A C 1
ATOM 734 O O . LYS A 1 92 ? 8.693 -9.423 -1.026 1.00 83.62 92 LYS A O 1
ATOM 739 N N . SER A 1 93 ? 6.866 -9.460 -2.334 1.00 84.94 93 SER A N 1
ATOM 740 C CA . SER A 1 93 ? 7.135 -10.796 -2.884 1.00 84.94 93 SER A CA 1
ATOM 741 C C . SER A 1 93 ? 8.333 -10.821 -3.832 1.00 84.94 93 SER A C 1
ATOM 743 O O . SER A 1 93 ? 9.082 -11.794 -3.816 1.00 84.94 93 SER A O 1
ATOM 745 N N . LEU A 1 94 ? 8.559 -9.755 -4.608 1.00 86.81 94 LEU A N 1
ATOM 746 C CA . LEU A 1 94 ? 9.717 -9.653 -5.495 1.00 86.81 94 LEU A CA 1
ATOM 747 C C . LEU A 1 94 ? 11.025 -9.648 -4.697 1.00 86.81 94 LEU A C 1
ATOM 749 O O . LEU A 1 94 ? 11.898 -10.470 -4.965 1.00 86.81 94 LEU A O 1
ATOM 753 N N . THR A 1 95 ? 11.133 -8.793 -3.680 1.00 82.69 95 THR A N 1
ATOM 754 C CA . THR A 1 95 ? 12.339 -8.687 -2.844 1.00 82.69 95 THR A CA 1
ATOM 755 C C . THR A 1 95 ? 12.633 -9.987 -2.095 1.00 82.69 95 THR A C 1
ATOM 757 O O . THR A 1 95 ? 13.782 -10.395 -1.997 1.00 82.69 95 THR A O 1
ATOM 760 N N . LYS A 1 96 ? 11.606 -10.702 -1.620 1.00 86.38 96 LYS A N 1
ATOM 761 C CA . LYS A 1 96 ? 11.795 -11.999 -0.947 1.00 86.38 96 LYS A CA 1
ATOM 762 C C . LYS A 1 96 ? 12.153 -13.150 -1.892 1.00 86.38 96 LYS A C 1
ATOM 764 O O . LYS A 1 96 ? 12.569 -14.203 -1.425 1.00 86.38 96 LYS A O 1
ATOM 769 N N . SER A 1 97 ? 11.954 -12.987 -3.199 1.00 88.75 97 SER A N 1
ATOM 770 C CA . SER A 1 97 ? 12.105 -14.083 -4.163 1.00 88.75 97 SER A CA 1
ATOM 771 C C . SER A 1 97 ? 13.546 -14.353 -4.611 1.00 88.75 97 SER A C 1
ATOM 773 O O . SER A 1 97 ? 13.765 -15.317 -5.340 1.00 88.75 97 SER A O 1
ATOM 775 N N . GLY A 1 98 ? 14.514 -13.500 -4.251 1.00 89.75 98 GLY A N 1
ATOM 776 C CA . GLY A 1 98 ? 15.900 -13.604 -4.732 1.00 89.75 98 GLY A CA 1
ATOM 777 C C . GLY A 1 98 ? 16.086 -13.230 -6.212 1.00 89.75 98 GLY A C 1
ATOM 778 O O . GLY A 1 98 ? 17.178 -13.345 -6.771 1.00 89.75 98 GLY A O 1
ATOM 779 N N . LYS A 1 99 ? 15.004 -12.833 -6.902 1.00 90.94 99 LYS A N 1
ATOM 780 C CA . LYS A 1 99 ? 15.026 -12.534 -8.341 1.00 90.94 99 LYS A CA 1
ATOM 781 C C . LYS A 1 99 ? 15.815 -11.270 -8.664 1.00 90.94 99 LYS A C 1
ATOM 783 O O . LYS A 1 99 ? 16.390 -11.201 -9.746 1.00 90.94 99 LYS A O 1
ATOM 788 N N . ILE A 1 100 ? 15.829 -10.290 -7.759 1.00 90.56 100 ILE A N 1
ATOM 789 C CA . ILE A 1 100 ? 16.564 -9.034 -7.956 1.00 90.56 100 ILE A CA 1
ATOM 790 C C . ILE A 1 100 ? 18.062 -9.331 -7.962 1.00 90.56 100 ILE A C 1
ATOM 792 O O . ILE A 1 100 ? 18.768 -8.949 -8.890 1.00 90.56 100 ILE A O 1
ATOM 796 N N . GLU A 1 101 ? 18.525 -10.087 -6.974 1.00 91.69 101 GLU A N 1
ATOM 797 C CA . GLU A 1 101 ? 19.917 -10.489 -6.800 1.00 91.69 101 GLU A CA 1
ATOM 798 C C . GLU A 1 101 ? 20.385 -11.307 -8.004 1.00 91.69 101 GLU A C 1
ATOM 800 O O . GLU A 1 101 ? 21.414 -11.001 -8.602 1.00 91.69 101 GLU A O 1
ATOM 805 N N . LYS A 1 102 ? 19.568 -12.275 -8.436 1.00 93.19 102 LYS A N 1
ATOM 806 C CA . LYS A 1 102 ? 19.842 -13.072 -9.636 1.00 93.19 102 LYS A CA 1
ATOM 807 C C . LYS A 1 102 ? 19.922 -12.216 -10.904 1.00 93.19 102 LYS A C 1
ATOM 809 O O . LYS A 1 102 ? 20.778 -12.455 -11.753 1.00 93.19 102 LYS A O 1
ATOM 814 N N . ALA A 1 103 ? 19.041 -11.228 -11.062 1.00 93.06 103 ALA A N 1
ATOM 815 C CA . ALA A 1 103 ? 19.082 -10.323 -12.209 1.00 93.06 103 ALA A CA 1
ATOM 816 C C . ALA A 1 103 ? 20.355 -9.460 -12.199 1.00 93.06 103 ALA A C 1
ATOM 818 O O . ALA A 1 103 ? 21.020 -9.343 -13.227 1.00 93.06 103 ALA A O 1
ATOM 819 N N . LEU A 1 104 ? 20.731 -8.918 -11.037 1.00 91.88 104 LEU A N 1
ATOM 820 C CA . LEU A 1 104 ? 21.966 -8.149 -10.869 1.00 91.88 104 LEU A CA 1
ATOM 821 C C . LEU A 1 104 ? 23.210 -8.993 -11.159 1.00 91.88 104 LEU A C 1
ATOM 823 O O . LEU A 1 104 ? 24.129 -8.511 -11.815 1.00 91.88 104 LEU A O 1
ATOM 827 N N . GLU A 1 105 ? 23.230 -10.256 -10.735 1.00 93.56 105 GLU A N 1
ATOM 828 C CA . GLU A 1 105 ? 24.323 -11.184 -11.029 1.00 93.56 105 GLU A CA 1
ATOM 829 C C . GLU A 1 105 ? 24.470 -11.434 -12.536 1.00 93.56 105 GLU A C 1
ATOM 831 O O . GLU A 1 105 ? 25.573 -11.351 -13.073 1.00 93.56 105 GLU A O 1
ATOM 836 N N . ILE A 1 106 ? 23.361 -11.654 -13.250 1.00 94.31 106 ILE A N 1
ATOM 837 C CA . ILE A 1 106 ? 23.373 -11.812 -14.713 1.00 94.31 106 ILE A CA 1
ATOM 838 C C . ILE A 1 106 ? 23.933 -10.558 -15.392 1.00 94.31 106 ILE A C 1
ATOM 840 O O . ILE A 1 106 ? 24.769 -10.671 -16.288 1.00 94.31 106 ILE A O 1
ATOM 844 N N . LEU A 1 107 ? 23.485 -9.368 -14.982 1.00 93.31 107 LEU A N 1
ATOM 845 C CA . LEU A 1 107 ? 23.951 -8.105 -15.561 1.00 93.31 107 LEU A CA 1
ATOM 846 C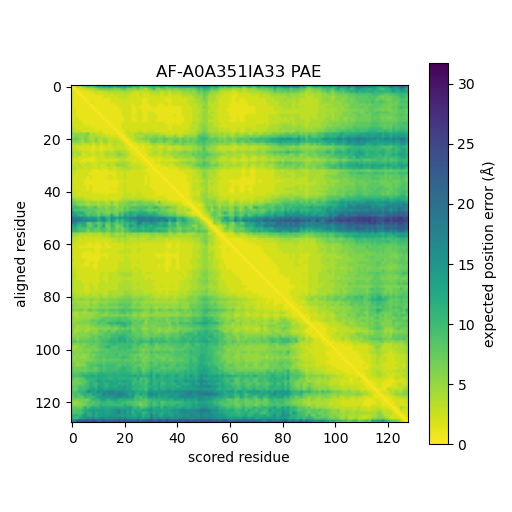 C . LEU A 1 107 ? 25.433 -7.855 -15.265 1.00 93.31 107 LEU A C 1
ATOM 848 O O . LEU A 1 107 ? 26.163 -7.391 -16.140 1.00 93.31 107 LEU A O 1
ATOM 852 N N . LYS A 1 108 ? 25.888 -8.210 -14.059 1.00 91.88 108 LYS A N 1
ATOM 853 C CA . LYS A 1 108 ? 27.297 -8.133 -13.668 1.00 91.88 108 LYS A CA 1
ATOM 854 C C . LYS A 1 108 ? 28.162 -9.069 -14.513 1.00 91.88 108 LYS A C 1
A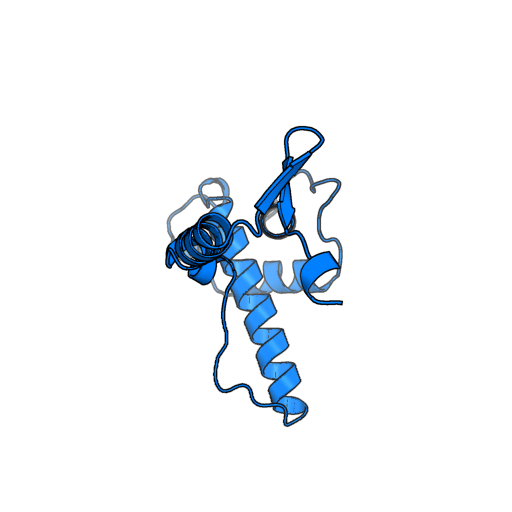TOM 856 O O . LYS A 1 108 ? 29.181 -8.634 -15.033 1.00 91.88 108 LYS A O 1
ATOM 861 N N . ASN A 1 109 ? 27.734 -10.319 -14.696 1.00 93.12 109 ASN A N 1
ATOM 862 C CA . ASN A 1 109 ? 28.466 -11.329 -15.470 1.00 93.12 109 ASN A CA 1
ATOM 863 C C . ASN A 1 109 ? 28.554 -11.001 -16.965 1.00 93.12 109 ASN A C 1
ATOM 865 O O . ASN A 1 109 ? 29.432 -11.511 -17.652 1.00 93.12 109 ASN A O 1
ATOM 869 N N . LYS A 1 110 ? 27.648 -10.162 -17.472 1.00 92.81 110 LYS A N 1
ATOM 870 C CA . LYS A 1 110 ? 27.678 -9.660 -18.850 1.00 92.81 110 LYS A CA 1
ATOM 871 C C . LYS A 1 110 ? 28.382 -8.305 -18.996 1.00 92.81 110 LYS A C 1
ATOM 873 O O . LYS A 1 110 ? 28.286 -7.702 -20.054 1.00 92.81 110 LYS A O 1
ATOM 878 N N . GLU A 1 111 ? 29.043 -7.813 -17.947 1.00 91.88 111 GLU A N 1
ATOM 879 C CA . GLU A 1 111 ? 29.773 -6.532 -17.939 1.00 91.88 111 GLU A CA 1
ATOM 880 C C . GLU A 1 111 ? 28.902 -5.294 -18.252 1.00 91.88 111 GLU A C 1
ATOM 882 O O . GLU A 1 111 ? 29.394 -4.222 -18.613 1.00 91.88 111 GLU A O 1
ATOM 887 N N . PHE A 1 112 ? 27.586 -5.407 -18.038 1.00 93.88 112 PHE A N 1
ATOM 888 C CA . PHE A 1 112 ? 26.629 -4.321 -18.277 1.00 93.88 112 PHE A CA 1
ATOM 889 C C . PHE A 1 112 ? 26.429 -3.399 -17.072 1.00 93.88 112 PHE A C 1
ATOM 891 O O . PHE A 1 112 ? 25.692 -2.417 -17.168 1.00 93.88 112 PHE A O 1
ATOM 898 N N . LEU A 1 113 ? 27.054 -3.699 -15.932 1.00 93.56 113 LEU A N 1
ATOM 899 C CA . LEU A 1 113 ? 27.017 -2.850 -14.743 1.00 93.56 113 LEU A CA 1
ATOM 900 C C . LEU A 1 113 ? 28.335 -2.095 -14.574 1.00 93.56 113 LEU A C 1
ATOM 902 O O . LEU A 1 113 ? 29.408 -2.662 -14.767 1.00 93.56 113 LEU A O 1
ATOM 906 N N . TYR A 1 114 ? 28.263 -0.831 -14.164 1.00 92.75 114 TYR A N 1
ATOM 907 C CA . TYR A 1 114 ? 29.435 -0.011 -13.847 1.00 92.75 114 TYR A CA 1
ATOM 908 C C . TYR A 1 114 ? 29.200 0.840 -12.596 1.00 92.75 114 TYR A C 1
ATOM 910 O O . TYR A 1 114 ? 28.060 1.100 -12.224 1.00 92.75 114 TYR A O 1
ATOM 918 N N . GLN A 1 115 ? 30.274 1.262 -11.926 1.00 93.69 115 GLN A N 1
ATOM 919 C CA . GLN A 1 115 ? 30.187 2.176 -10.782 1.00 93.69 115 GLN A CA 1
ATOM 920 C C . GLN A 1 115 ? 30.366 3.618 -11.247 1.00 93.69 115 GLN A C 1
ATOM 922 O O . GLN A 1 115 ? 31.252 3.904 -12.055 1.00 93.69 115 GLN A O 1
ATOM 927 N N . LYS A 1 116 ? 29.544 4.522 -10.723 1.00 93.81 116 LYS A N 1
ATOM 928 C CA . LYS A 1 116 ? 29.688 5.967 -10.900 1.00 93.81 116 LYS A CA 1
ATOM 929 C C . LYS A 1 116 ? 29.004 6.675 -9.733 1.00 93.81 116 LYS A C 1
ATOM 931 O O . LYS A 1 116 ? 27.896 6.294 -9.369 1.00 93.81 116 LYS A O 1
ATOM 936 N N . ASP A 1 117 ? 29.657 7.692 -9.176 1.00 92.69 117 ASP A N 1
ATOM 937 C CA . ASP A 1 117 ? 29.128 8.504 -8.069 1.00 92.69 117 ASP A CA 1
ATOM 938 C C . ASP A 1 117 ? 28.645 7.641 -6.880 1.00 92.69 117 ASP A C 1
ATOM 940 O O . ASP A 1 117 ? 27.524 7.790 -6.404 1.00 92.69 117 ASP A O 1
ATOM 944 N N . ASP A 1 118 ? 29.473 6.670 -6.465 1.00 92.31 118 ASP A N 1
ATOM 945 C CA . ASP A 1 118 ? 29.195 5.695 -5.392 1.00 92.31 118 ASP A CA 1
ATOM 946 C C . ASP A 1 118 ? 27.918 4.845 -5.576 1.00 92.31 118 ASP A C 1
ATOM 948 O O . ASP A 1 118 ? 27.433 4.204 -4.641 1.00 92.31 118 ASP A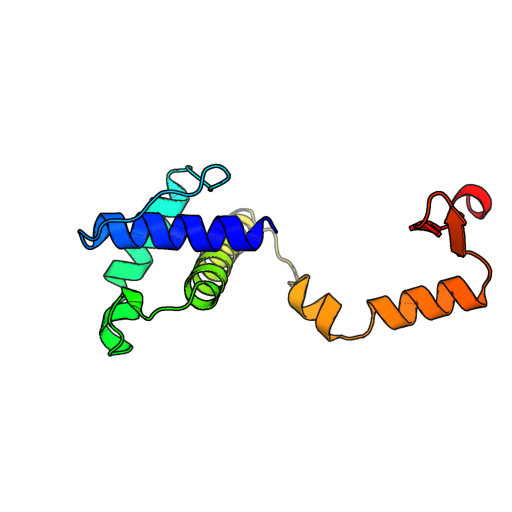 O 1
ATOM 952 N N . ALA A 1 119 ? 27.389 4.788 -6.802 1.00 92.62 119 ALA A N 1
ATOM 953 C CA . ALA A 1 119 ? 26.239 3.977 -7.172 1.00 92.62 119 ALA A CA 1
ATOM 954 C C . ALA A 1 119 ? 26.564 3.006 -8.316 1.00 92.62 119 ALA A C 1
ATOM 956 O O . ALA A 1 119 ? 27.417 3.255 -9.171 1.00 92.62 119 ALA A O 1
ATOM 957 N N . THR A 1 120 ? 25.831 1.889 -8.353 1.00 92.19 120 THR A N 1
ATOM 958 C CA . THR A 1 120 ? 25.888 0.920 -9.455 1.00 92.19 120 THR A CA 1
ATOM 959 C C . THR A 1 120 ? 24.880 1.304 -10.531 1.00 92.19 120 THR A C 1
ATOM 961 O O . THR A 1 120 ? 23.687 1.412 -10.257 1.00 92.19 120 THR A O 1
ATOM 964 N N . TRP A 1 121 ? 25.351 1.454 -11.762 1.00 93.81 121 TRP A N 1
ATOM 965 C CA . TRP A 1 121 ? 24.570 1.862 -12.923 1.00 93.81 121 TRP A CA 1
ATOM 966 C C . TRP A 1 121 ? 24.503 0.747 -13.961 1.00 93.81 121 TRP A C 1
ATOM 968 O O . TRP A 1 121 ? 25.443 -0.033 -14.114 1.00 93.81 121 TRP A O 1
ATOM 978 N N . PHE A 1 122 ? 23.394 0.696 -14.698 1.00 93.88 122 PHE A N 1
ATOM 979 C CA . PHE A 1 122 ? 23.229 -0.161 -15.869 1.00 93.88 122 PHE A CA 1
ATOM 980 C C . PHE A 1 122 ? 23.603 0.611 -17.137 1.00 93.88 122 PHE A C 1
ATOM 982 O O . PHE A 1 122 ? 23.130 1.725 -17.360 1.00 93.88 122 PHE A O 1
ATOM 989 N N . ARG A 1 123 ? 24.449 0.013 -17.975 1.00 91.62 123 ARG A N 1
ATOM 990 C CA . ARG A 1 123 ? 24.948 0.585 -19.229 1.00 91.62 123 ARG A CA 1
ATOM 991 C C . ARG A 1 123 ? 23.910 0.452 -20.347 1.00 91.62 123 ARG A C 1
ATOM 993 O O . ARG A 1 123 ? 24.087 -0.305 -21.294 1.00 91.62 123 ARG A O 1
ATOM 1000 N N . SER A 1 124 ? 22.808 1.190 -20.230 1.00 90.25 124 SER A N 1
ATOM 1001 C CA . SER A 1 124 ? 21.712 1.143 -21.209 1.00 90.25 124 SER A CA 1
ATOM 1002 C C . SER A 1 124 ? 22.137 1.565 -22.619 1.00 90.25 124 SER A C 1
ATOM 1004 O O . SER A 1 124 ? 21.560 1.088 -23.585 1.00 90.25 124 SER A O 1
ATOM 1006 N N . THR A 1 125 ? 23.170 2.407 -22.743 1.00 88.38 125 THR A N 1
ATOM 1007 C CA . THR A 1 125 ? 23.700 2.917 -24.021 1.00 88.38 125 THR A CA 1
ATOM 1008 C C . THR A 1 125 ? 24.157 1.831 -24.989 1.00 88.38 125 THR A C 1
ATOM 1010 O O . THR A 1 125 ? 24.166 2.059 -26.192 1.00 88.38 125 THR A O 1
ATOM 1013 N N . ASP A 1 126 ? 24.517 0.650 -24.488 1.00 87.31 126 ASP A N 1
ATOM 1014 C CA . ASP A 1 126 ? 24.933 -0.477 -25.329 1.00 87.31 126 ASP A CA 1
ATOM 1015 C C . ASP A 1 126 ? 23.744 -1.124 -26.063 1.00 87.31 126 ASP A C 1
ATOM 1017 O O . ASP A 1 126 ? 23.936 -1.955 -26.950 1.00 87.31 126 ASP A O 1
ATOM 1021 N N . PHE A 1 127 ? 22.515 -0.738 -25.704 1.00 87.31 127 PHE A N 1
ATOM 1022 C CA . PHE A 1 127 ? 21.266 -1.300 -26.215 1.00 87.31 127 PHE A CA 1
ATOM 1023 C C . PHE A 1 127 ? 20.399 -0.301 -26.997 1.00 87.31 127 PHE A C 1
ATOM 1025 O O . PHE A 1 127 ? 19.330 -0.697 -27.464 1.00 87.31 127 PHE A O 1
ATOM 1032 N N . GLY A 1 128 ? 20.872 0.938 -27.191 1.00 74.00 128 GLY A N 1
ATOM 1033 C CA . GLY A 1 128 ? 20.158 2.003 -27.911 1.00 74.00 128 GLY A CA 1
ATOM 1034 C C . GLY A 1 128 ? 19.544 3.057 -27.004 1.00 74.00 128 GLY A C 1
ATOM 1035 O O . GLY A 1 128 ? 18.814 2.685 -26.059 1.00 74.00 128 GLY A O 1
#

Secondary structure (DSSP, 8-state):
-HHHHHHHHHHHHHHHHHT---PPPTT---SHHHHHHHHHHHHTTHHHHTTS-GGGS-HHHHHHHHHHHHHHHHHHHHHHTT---S----HHHHHHTTHHHHHHHHHHHTT-EEEETTEEEE-GGGG-

Sequence (128 aa):
MQIQALGKSLKARFMEIVGEKSEFPENGYKGGYIYEIAQKLKDSGVAERAQASFESLSDDFFMEYAAKEIMGTITKDLEDFGVHFDVWYSQKSLTKSGKIEKALEILKNKEFLYQKDDATWFRSTDFG

Mean predicted aligned error: 6.35 Å

Foldseek 3Di:
DLLLLLLQQLLCLLCVVVVHDDDRD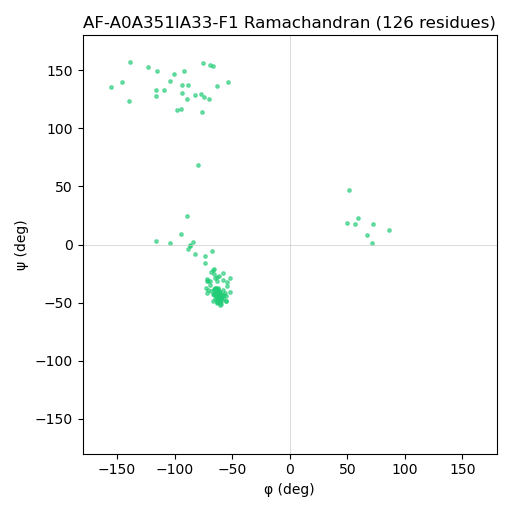PSHDDDPVSNVLSVVVVVVCPCVVVVDDSVPDDSVNSSVSSVVVVVVVVQVVCVVVVHDDPDDDDPVCVVVVCVVVVVVVVCVVVVQWDDDPNDIDGNCVVVD

pLDDT: mean 89.56, std 7.93, range [57.16, 97.81]

Solvent-accessible surface area (backbone atoms only — not comparable to full-atom values): 7571 Å² total; per-residue (Å²): 108,74,65,56,30,44,7,47,22,29,45,24,42,32,32,52,75,74,72,44,94,58,78,70,51,89,85,31,62,82,56,69,67,43,48,53,52,22,49,51,48,61,75,65,44,56,57,68,72,63,75,42,59,79,82,69,58,50,64,66,54,33,24,52,51,52,52,50,53,52,49,52,50,53,53,48,55,34,47,78,71,72,50,84,75,97,74,91,83,51,69,72,57,46,71,73,64,52,53,62,62,53,50,51,50,54,38,50,77,66,67,38,50,45,79,56,94,97,37,84,43,74,59,56,75,86,76,106

Nearest PDB structures (foldseek):
  3fnr-assembly1_A  TM=8.108E-01  e=1.037E-03  Campylobacter jejuni
  6ao8-assembly1_A  TM=4.118E-01  e=6.870E+00  Neisseria gonorrhoeae NCCP11945
  6yld-assembly1_A  TM=3.296E-01  e=6.114E+00  Trichoplax sp. H2